Protein AF-A0A8S9MIN4-F1 (afdb_monomer_lite)

InterPro domains:
  IPR011065 Kunitz inhibitor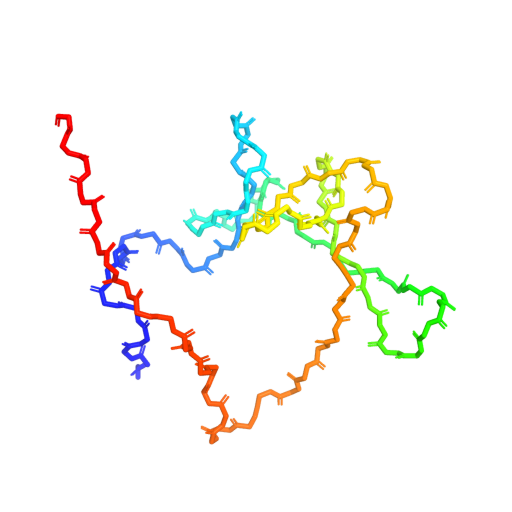 STI-like superfamily [SSF50386] (4-84)

Structure (mmCIF, N/CA/C/O backbone):
data_AF-A0A8S9MIN4-F1
#
_entry.id   AF-A0A8S9MIN4-F1
#
loop_
_atom_site.group_PDB
_atom_site.id
_atom_site.type_symbol
_atom_site.label_atom_id
_atom_site.label_alt_id
_atom_site.label_comp_id
_atom_site.label_asym_id
_atom_site.label_entity_id
_atom_site.label_seq_id
_atom_site.pdbx_PDB_ins_code
_atom_site.Cartn_x
_atom_site.Cartn_y
_atom_site.Cartn_z
_atom_site.occupancy
_atom_site.B_iso_or_equiv
_atom_site.auth_seq_id
_atom_site.auth_comp_id
_atom_site.auth_asym_id
_atom_site.auth_atom_id
_atom_site.pdbx_PDB_model_num
ATOM 1 N N . MET A 1 1 ? 26.255 -8.178 3.622 1.00 41.28 1 MET A N 1
ATOM 2 C CA . MET A 1 1 ? 25.293 -8.061 2.503 1.00 41.28 1 MET A CA 1
ATOM 3 C C . MET A 1 1 ? 24.316 -9.223 2.613 1.00 41.28 1 MET A C 1
ATOM 5 O O . MET A 1 1 ? 24.787 -10.341 2.713 1.00 41.28 1 MET A O 1
ATOM 9 N N . SER A 1 2 ? 23.002 -8.990 2.686 1.00 49.03 2 SER A N 1
ATOM 10 C CA . SER A 1 2 ? 22.013 -10.085 2.722 1.00 49.03 2 SER A CA 1
ATOM 11 C C . SER A 1 2 ? 21.652 -10.511 1.295 1.00 49.03 2 SER A C 1
ATOM 13 O O . SER A 1 2 ? 21.061 -9.712 0.564 1.00 49.03 2 SER A O 1
ATOM 15 N N . ASP A 1 3 ? 21.956 -11.764 0.940 1.00 53.94 3 ASP A N 1
ATOM 16 C CA . ASP A 1 3 ? 21.670 -12.448 -0.342 1.00 53.94 3 ASP A CA 1
ATOM 17 C C . ASP A 1 3 ? 20.171 -12.728 -0.591 1.00 53.94 3 ASP A C 1
ATOM 19 O O . ASP A 1 3 ? 19.794 -13.666 -1.283 1.00 53.94 3 ASP A O 1
ATOM 23 N N . ILE A 1 4 ? 19.273 -11.925 -0.014 1.00 64.62 4 ILE A N 1
ATOM 24 C CA . ILE A 1 4 ? 17.817 -12.165 -0.044 1.00 64.62 4 ILE A CA 1
ATOM 25 C C . ILE A 1 4 ? 17.219 -11.919 -1.447 1.00 64.62 4 ILE A C 1
ATOM 27 O O . ILE A 1 4 ? 16.068 -12.257 -1.696 1.00 64.62 4 ILE A O 1
ATOM 31 N N . TRP A 1 5 ? 17.985 -11.348 -2.384 1.00 69.81 5 TRP A N 1
ATOM 32 C CA . TRP A 1 5 ? 17.473 -10.881 -3.675 1.00 69.81 5 TRP A CA 1
ATOM 33 C C . TRP A 1 5 ? 18.313 -11.386 -4.867 1.00 69.81 5 TRP A C 1
ATOM 35 O O . TRP A 1 5 ? 19.172 -10.650 -5.352 1.00 69.81 5 TRP A O 1
ATOM 45 N N . PRO A 1 6 ? 18.111 -12.634 -5.337 1.00 73.44 6 PRO A N 1
ATOM 46 C CA . PRO A 1 6 ? 18.935 -13.229 -6.396 1.00 73.44 6 PRO A CA 1
ATOM 47 C C . PRO A 1 6 ? 18.555 -12.796 -7.827 1.00 73.44 6 PRO A C 1
ATOM 49 O O . PRO A 1 6 ? 19.302 -13.077 -8.759 1.00 73.44 6 PRO A O 1
ATOM 52 N N . VAL A 1 7 ? 17.409 -12.134 -8.024 1.00 77.75 7 VAL A N 1
ATOM 53 C CA . VAL A 1 7 ? 16.858 -11.737 -9.340 1.00 77.75 7 VAL A CA 1
ATOM 54 C C . VAL A 1 7 ? 16.315 -10.311 -9.293 1.00 77.75 7 VAL A C 1
ATOM 56 O O . VAL A 1 7 ? 16.004 -9.840 -8.208 1.00 77.75 7 VAL A O 1
ATOM 59 N N . CYS A 1 8 ? 16.154 -9.626 -10.432 1.00 81.69 8 CYS A N 1
ATOM 60 C CA . CYS A 1 8 ? 15.669 -8.234 -10.472 1.00 81.69 8 CYS A CA 1
ATOM 61 C C . CYS A 1 8 ? 16.535 -7.280 -9.625 1.00 81.69 8 CYS A C 1
ATOM 63 O O . CYS A 1 8 ? 16.027 -6.371 -8.966 1.00 81.69 8 CYS A O 1
ATOM 65 N N . SER A 1 9 ? 17.846 -7.528 -9.590 1.00 81.00 9 SER A N 1
ATOM 66 C CA . SER A 1 9 ? 18.809 -6.762 -8.795 1.00 81.00 9 SER A CA 1
ATOM 67 C C . SER A 1 9 ? 19.053 -5.358 -9.352 1.00 81.00 9 SER A C 1
ATOM 69 O O . SER A 1 9 ? 19.540 -4.488 -8.631 1.00 81.00 9 SER A O 1
ATOM 71 N N . GLU A 1 10 ? 18.687 -5.128 -10.614 1.00 82.38 10 GLU A N 1
ATOM 72 C CA . GLU A 1 10 ? 18.711 -3.836 -11.290 1.00 82.38 10 GLU A CA 1
ATOM 73 C C . GLU A 1 10 ? 17.635 -2.865 -10.780 1.00 82.38 10 GLU A C 1
ATOM 75 O O . GLU A 1 10 ? 17.769 -1.650 -10.942 1.00 82.38 10 GLU A O 1
ATOM 80 N N . PHE A 1 11 ? 16.584 -3.382 -10.139 1.00 84.81 11 PHE A N 1
ATOM 81 C CA . PHE A 1 11 ? 15.510 -2.578 -9.574 1.00 84.81 11 PHE A CA 1
ATOM 82 C C . PHE A 1 11 ? 15.767 -2.256 -8.104 1.00 84.81 11 PHE A C 1
ATOM 84 O O . PHE A 1 11 ? 16.390 -3.009 -7.353 1.00 84.81 11 PHE A O 1
ATOM 91 N N . SER A 1 12 ? 15.252 -1.109 -7.661 1.00 89.50 12 SER A N 1
ATOM 92 C CA . SER A 1 12 ? 15.282 -0.781 -6.240 1.00 89.50 12 SER A CA 1
ATOM 93 C C . SER A 1 12 ? 14.411 -1.759 -5.440 1.00 89.50 12 SER A C 1
ATOM 95 O O . SER A 1 12 ? 13.465 -2.351 -5.952 1.00 89.50 12 SER A O 1
ATOM 97 N N . LYS A 1 13 ? 14.671 -1.859 -4.136 1.00 88.88 13 LYS A N 1
ATOM 98 C CA . LYS A 1 13 ? 13.846 -2.649 -3.206 1.00 88.88 13 LYS A CA 1
ATOM 99 C C . LYS A 1 13 ? 12.664 -1.855 -2.635 1.00 88.88 13 LYS A C 1
ATOM 101 O O . LYS A 1 13 ? 12.065 -2.269 -1.648 1.00 88.88 13 LYS A O 1
ATOM 106 N N . LEU A 1 14 ? 12.362 -0.687 -3.208 1.00 93.69 14 LEU A N 1
ATOM 107 C CA . LEU A 1 14 ? 11.248 0.152 -2.779 1.00 93.69 14 LEU A CA 1
ATOM 108 C C . LEU A 1 14 ? 9.951 -0.331 -3.419 1.00 93.69 14 LEU A C 1
ATOM 110 O O . LEU A 1 14 ? 9.929 -0.693 -4.599 1.00 93.69 14 LEU A O 1
ATOM 114 N N . TRP A 1 15 ? 8.870 -0.274 -2.647 1.00 95.19 15 TRP A N 1
ATOM 115 C CA . TRP A 1 15 ? 7.528 -0.485 -3.172 1.00 95.19 15 TRP A CA 1
ATOM 116 C C . TRP A 1 15 ? 7.095 0.683 -4.062 1.00 95.19 15 TRP A C 1
ATOM 118 O O . TRP A 1 15 ? 7.491 1.837 -3.858 1.00 95.19 15 TRP A O 1
ATOM 128 N N . ALA A 1 16 ? 6.263 0.380 -5.050 1.00 95.44 16 ALA A N 1
ATOM 129 C CA . ALA A 1 16 ? 5.564 1.360 -5.865 1.00 95.44 16 ALA A CA 1
ATOM 130 C C . ALA A 1 16 ? 4.189 0.841 -6.283 1.00 95.44 16 ALA A C 1
ATOM 132 O O . ALA A 1 16 ? 3.962 -0.364 -6.316 1.00 95.44 16 ALA A O 1
ATOM 133 N N . VAL A 1 17 ? 3.291 1.758 -6.621 1.00 94.50 17 VAL A N 1
ATOM 134 C CA . VAL A 1 17 ? 2.045 1.458 -7.324 1.00 94.50 17 VAL A CA 1
ATOM 135 C C . VAL A 1 17 ? 2.331 1.462 -8.825 1.00 94.50 17 VAL A C 1
ATOM 137 O O . VAL A 1 17 ? 2.896 2.427 -9.347 1.00 94.50 17 VAL A O 1
ATOM 140 N N . ASP A 1 18 ? 1.962 0.385 -9.511 1.00 92.69 18 ASP A N 1
ATOM 141 C CA . ASP A 1 18 ? 1.884 0.368 -10.970 1.00 92.69 18 ASP A CA 1
ATOM 142 C C . ASP A 1 18 ? 0.629 1.129 -11.414 1.00 92.69 18 ASP A C 1
ATOM 144 O O . ASP A 1 18 ? -0.492 0.700 -11.140 1.00 92.69 18 ASP A O 1
ATOM 148 N N . ASP A 1 19 ? 0.815 2.253 -12.106 1.00 87.06 19 ASP A N 1
ATOM 149 C CA . ASP A 1 19 ? -0.279 3.119 -12.558 1.00 87.06 19 ASP A CA 1
ATOM 150 C C . ASP A 1 19 ? -1.249 2.401 -13.519 1.00 87.06 19 ASP A C 1
ATOM 152 O O . ASP A 1 19 ? -2.404 2.807 -13.642 1.00 87.06 19 ASP A O 1
ATOM 156 N N . SER A 1 20 ? -0.803 1.336 -14.200 1.00 88.25 20 SER A N 1
ATOM 157 C CA . SER A 1 20 ? -1.620 0.610 -15.180 1.00 88.25 20 SER A CA 1
ATOM 158 C C . SER A 1 20 ? -2.528 -0.448 -14.550 1.00 88.25 20 SER A C 1
ATOM 160 O O . SER A 1 20 ? -3.690 -0.577 -14.933 1.00 88.25 20 SER A O 1
ATOM 162 N N . SER A 1 21 ? -2.010 -1.196 -13.574 1.00 87.44 21 SER A N 1
ATOM 163 C CA . SER A 1 21 ? -2.706 -2.329 -12.954 1.00 87.44 21 SER A CA 1
ATOM 164 C C . SER A 1 21 ? -3.180 -2.058 -11.528 1.00 87.44 21 SER A C 1
ATOM 166 O O . SER A 1 21 ? -3.926 -2.859 -10.967 1.00 87.44 21 SER A O 1
ATOM 168 N N . SER A 1 22 ? -2.749 -0.945 -10.925 1.00 88.88 22 SER A N 1
ATOM 169 C CA . SER A 1 22 ? -2.908 -0.645 -9.496 1.00 88.88 22 SER A CA 1
ATOM 170 C C . SER A 1 22 ? -2.252 -1.670 -8.557 1.00 88.88 22 SER A C 1
ATOM 172 O O . SER A 1 22 ? -2.510 -1.655 -7.351 1.00 88.88 22 SER A O 1
ATOM 174 N N . ALA A 1 23 ? -1.397 -2.556 -9.076 1.00 91.25 23 ALA A N 1
ATOM 175 C CA . ALA A 1 23 ? -0.660 -3.525 -8.275 1.00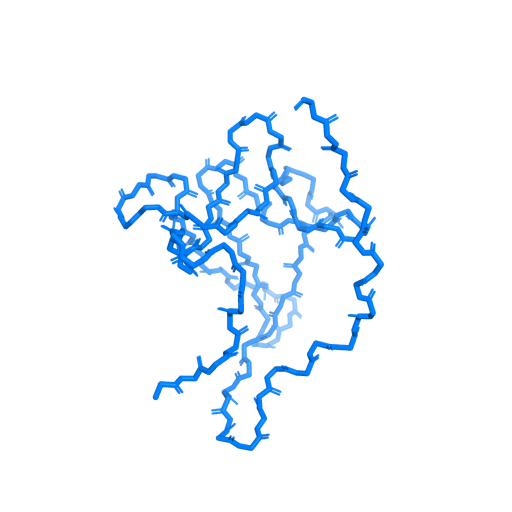 91.25 23 ALA A CA 1
ATOM 176 C C . ALA A 1 23 ? 0.460 -2.854 -7.467 1.00 91.25 23 ALA A C 1
ATOM 178 O O . ALA A 1 23 ? 1.048 -1.856 -7.896 1.00 91.25 23 ALA A O 1
ATOM 179 N N . ILE A 1 24 ? 0.793 -3.430 -6.308 1.00 91.88 24 ILE A N 1
ATOM 180 C CA . ILE A 1 24 ? 1.998 -3.048 -5.566 1.00 91.88 24 ILE A CA 1
ATOM 181 C C . ILE A 1 24 ? 3.186 -3.853 -6.100 1.00 91.88 24 ILE A C 1
ATOM 183 O O . ILE A 1 24 ? 3.211 -5.079 -6.005 1.00 91.88 24 ILE A O 1
ATOM 187 N N . ILE A 1 25 ? 4.177 -3.155 -6.648 1.00 92.44 25 ILE A N 1
ATOM 188 C CA . ILE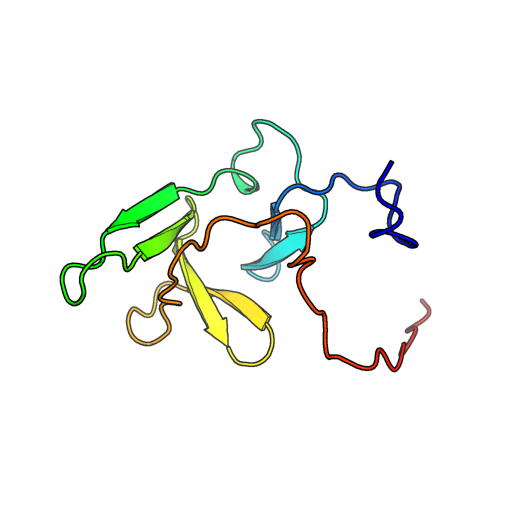 A 1 25 ? 5.368 -3.728 -7.283 1.00 92.44 25 ILE A CA 1
ATOM 189 C C . ILE A 1 25 ? 6.650 -3.335 -6.544 1.00 92.44 25 ILE A C 1
ATOM 191 O O . ILE A 1 25 ? 6.657 -2.456 -5.680 1.00 92.44 25 ILE A O 1
ATOM 195 N N . ILE A 1 26 ? 7.758 -3.972 -6.922 1.00 91.31 26 ILE A N 1
ATOM 196 C CA . ILE A 1 26 ? 9.106 -3.684 -6.422 1.00 91.31 26 ILE A CA 1
ATOM 197 C C . ILE A 1 26 ? 9.909 -3.039 -7.548 1.00 91.31 26 ILE A C 1
ATOM 199 O O . ILE A 1 26 ? 9.818 -3.467 -8.695 1.00 91.31 26 ILE A O 1
ATOM 203 N N . GLY A 1 27 ? 10.669 -1.995 -7.223 1.00 92.06 27 GLY A N 1
ATOM 204 C CA . GLY A 1 27 ? 11.395 -1.185 -8.207 1.00 92.06 27 GLY A CA 1
ATOM 205 C C . GLY A 1 27 ? 11.004 0.287 -8.209 1.00 92.06 27 GLY A C 1
ATOM 206 O O . GLY A 1 27 ? 11.292 1.004 -9.167 1.00 92.06 27 GLY A O 1
ATOM 207 N N . GLY A 1 28 ? 10.366 0.755 -7.135 1.00 93.25 28 GLY A N 1
ATOM 208 C CA . GLY A 1 28 ? 10.009 2.154 -6.957 1.00 93.25 28 GLY A CA 1
ATOM 209 C C . GLY A 1 28 ? 11.207 3.102 -6.988 1.00 93.25 28 GLY A C 1
ATOM 210 O O . GLY A 1 28 ? 12.363 2.712 -6.811 1.00 93.25 28 GLY A O 1
ATOM 211 N N . LYS A 1 29 ? 10.946 4.389 -7.181 1.00 93.88 29 LYS A N 1
ATOM 212 C CA . LYS A 1 29 ? 11.991 5.419 -7.174 1.00 93.88 29 LYS A CA 1
ATOM 213 C C . LYS A 1 29 ? 11.819 6.293 -5.946 1.00 93.88 29 LYS A C 1
ATOM 215 O O . LYS A 1 29 ? 10.716 6.738 -5.631 1.00 93.88 29 LYS A O 1
ATOM 220 N N . GLN A 1 30 ? 12.922 6.575 -5.257 1.00 91.44 30 GLN A N 1
ATOM 221 C CA . GLN A 1 30 ? 12.887 7.452 -4.091 1.00 91.44 30 GLN A CA 1
ATOM 222 C C . GLN A 1 30 ? 12.268 8.806 -4.481 1.00 91.44 30 GLN A C 1
ATOM 224 O O . GLN A 1 30 ? 12.604 9.362 -5.526 1.00 91.44 30 GLN A O 1
ATOM 229 N N . LYS A 1 31 ? 11.362 9.326 -3.643 1.00 90.75 31 LYS A N 1
ATOM 230 C CA . LYS A 1 31 ? 10.602 10.575 -3.860 1.00 90.75 31 LYS A CA 1
ATOM 231 C C . LYS A 1 31 ? 9.588 10.556 -5.016 1.00 90.75 31 LYS A C 1
ATOM 233 O O . LYS A 1 31 ? 8.968 11.587 -5.260 1.00 90.75 31 LYS A O 1
ATOM 238 N N . SER A 1 32 ? 9.386 9.434 -5.712 1.00 93.44 32 SER A N 1
ATOM 239 C CA . SER A 1 32 ? 8.311 9.349 -6.711 1.00 93.44 32 SER A CA 1
ATOM 240 C C . SER A 1 32 ? 6.945 9.229 -6.027 1.00 93.44 32 SER A C 1
ATOM 242 O O . SER A 1 32 ? 6.844 8.496 -5.040 1.00 93.44 32 SER A O 1
ATOM 244 N N . PRO A 1 33 ? 5.894 9.917 -6.520 1.00 93.88 33 PRO A N 1
ATOM 245 C CA . PRO A 1 33 ? 4.572 9.897 -5.889 1.00 93.88 33 PRO A CA 1
ATOM 246 C C . PRO A 1 33 ? 3.988 8.490 -5.727 1.00 93.88 33 PRO A C 1
ATOM 248 O O . PRO A 1 33 ? 3.457 8.164 -4.671 1.00 93.88 33 PRO A O 1
ATOM 251 N N . ASN A 1 34 ? 4.169 7.620 -6.723 1.00 94.88 34 ASN A N 1
ATOM 252 C CA . ASN A 1 34 ? 3.716 6.229 -6.674 1.00 94.88 34 ASN A CA 1
ATOM 253 C C . ASN A 1 34 ? 4.523 5.330 -5.726 1.00 94.88 34 ASN A C 1
ATOM 255 O O . ASN A 1 34 ? 4.102 4.212 -5.456 1.00 94.88 34 ASN A O 1
ATOM 259 N N . SER A 1 35 ? 5.643 5.809 -5.182 1.00 96.19 35 SER A N 1
ATOM 260 C CA . SER A 1 35 ? 6.414 5.138 -4.128 1.00 96.19 35 SER A CA 1
ATOM 261 C C . SER A 1 35 ? 6.136 5.704 -2.731 1.00 96.19 35 SER A C 1
ATOM 263 O O . SER A 1 35 ? 6.796 5.312 -1.767 1.00 96.19 35 SER A O 1
ATOM 265 N N . ALA A 1 36 ? 5.189 6.637 -2.594 1.00 95.81 36 ALA A N 1
ATOM 266 C CA . ALA A 1 36 ? 4.830 7.232 -1.314 1.00 95.81 36 ALA A CA 1
ATOM 267 C C . ALA A 1 36 ? 3.683 6.459 -0.644 1.00 95.81 36 ALA A C 1
ATOM 269 O O . ALA A 1 36 ? 2.535 6.502 -1.087 1.00 95.81 36 ALA A O 1
ATOM 270 N N . PHE A 1 37 ? 4.000 5.806 0.474 1.00 95.69 37 PHE A N 1
ATOM 271 C CA . PHE A 1 37 ? 3.041 5.094 1.317 1.00 95.69 37 PHE A CA 1
ATOM 272 C C . PHE A 1 37 ? 2.891 5.803 2.665 1.00 95.69 37 PHE A C 1
ATOM 274 O O . PHE A 1 37 ? 3.840 6.392 3.187 1.00 95.69 37 PHE A O 1
ATOM 281 N N . LYS A 1 38 ? 1.693 5.739 3.239 1.00 96.12 38 LYS A N 1
ATOM 282 C CA . LYS A 1 38 ? 1.370 6.244 4.575 1.00 96.12 38 LYS A CA 1
ATOM 283 C C . LYS A 1 38 ? 0.818 5.107 5.419 1.00 96.12 38 LYS A C 1
ATOM 285 O O . LYS A 1 38 ? 0.112 4.240 4.914 1.00 96.12 38 LYS A O 1
ATOM 290 N N . ILE A 1 39 ? 1.116 5.142 6.709 1.00 95.62 39 ILE A N 1
ATOM 291 C CA . ILE A 1 39 ? 0.571 4.216 7.701 1.00 95.62 39 ILE A CA 1
ATOM 292 C C . ILE A 1 39 ? -0.479 4.982 8.500 1.00 95.62 39 ILE A C 1
ATOM 294 O O . ILE A 1 39 ? -0.235 6.114 8.921 1.00 95.62 39 ILE A O 1
ATOM 298 N N . GLN A 1 40 ? -1.655 4.390 8.673 1.00 93.56 40 GLN A N 1
ATOM 299 C CA . GLN A 1 40 ? -2.767 4.995 9.398 1.00 93.56 40 GLN A CA 1
ATOM 300 C C . GLN A 1 40 ? -3.331 4.003 10.410 1.00 93.56 40 GLN A C 1
ATOM 302 O O . GLN A 1 40 ? -3.490 2.828 10.089 1.00 93.56 40 GLN A O 1
ATOM 307 N N . ASN A 1 41 ? -3.650 4.482 11.613 1.00 91.75 41 ASN A N 1
ATOM 308 C CA . ASN A 1 41 ? -4.267 3.661 12.656 1.00 91.75 41 ASN A CA 1
ATOM 309 C C . ASN A 1 41 ? -5.638 3.151 12.201 1.00 91.75 41 ASN A C 1
ATOM 311 O O . ASN A 1 41 ? -6.415 3.902 11.602 1.00 91.75 41 ASN A O 1
ATOM 315 N N . VAL A 1 42 ? -5.947 1.902 12.539 1.00 87.88 42 VAL A N 1
ATOM 316 C CA . VAL A 1 42 ? -7.303 1.362 12.444 1.00 87.88 42 VAL A CA 1
ATOM 317 C C . VAL A 1 42 ? -7.937 1.447 13.840 1.00 87.88 42 VAL A C 1
ATOM 319 O O . VAL A 1 42 ? -7.338 0.964 14.794 1.00 87.88 42 VAL A O 1
ATOM 322 N N . PRO A 1 43 ? -9.122 2.067 14.009 1.00 79.88 43 PRO A N 1
ATOM 323 C CA . PRO A 1 43 ? -9.691 2.318 15.342 1.00 79.88 43 PRO A CA 1
ATOM 324 C C . PRO A 1 43 ? -10.164 1.064 16.087 1.00 79.88 43 PRO A C 1
ATOM 326 O O . PRO A 1 43 ? -10.545 1.158 17.249 1.00 79.88 43 PRO A O 1
ATOM 329 N N . VAL A 1 44 ? -10.233 -0.072 15.392 1.00 75.75 44 VAL A N 1
ATOM 330 C CA . VAL A 1 44 ? -10.946 -1.269 15.851 1.00 75.75 44 VAL A CA 1
ATOM 331 C C . VAL A 1 44 ? -10.073 -2.139 16.761 1.00 75.75 44 VAL A C 1
ATOM 333 O O . VAL A 1 44 ? -10.599 -2.763 17.675 1.00 75.75 44 VAL A O 1
ATOM 336 N N . GLU A 1 45 ? -8.751 -2.148 16.557 1.00 77.62 45 GLU A N 1
ATOM 337 C CA . GLU A 1 45 ? -7.815 -2.987 17.314 1.00 77.62 45 GLU A CA 1
ATOM 338 C C . GLU A 1 45 ? -6.503 -2.250 17.618 1.00 77.62 45 GLU A C 1
ATOM 340 O O . GLU A 1 45 ? -5.952 -1.535 16.774 1.00 77.62 45 GLU A O 1
ATOM 345 N N . GLU A 1 46 ? -5.974 -2.442 18.827 1.00 84.31 46 GLU A N 1
ATOM 346 C CA . GLU A 1 46 ? -4.703 -1.849 19.245 1.00 84.31 46 GLU A CA 1
ATOM 347 C C . GLU A 1 46 ? -3.545 -2.359 18.370 1.00 84.31 46 GLU A C 1
ATOM 349 O O . GLU A 1 46 ? -3.503 -3.524 17.981 1.00 84.31 46 GLU A O 1
ATOM 354 N N . HIS A 1 47 ? -2.606 -1.471 18.030 1.00 87.31 47 HIS A N 1
ATOM 355 C CA . HIS A 1 47 ? -1.447 -1.779 17.178 1.00 87.31 47 HIS A CA 1
ATOM 356 C C . HIS A 1 47 ? -1.778 -2.324 15.776 1.00 87.31 47 HIS A C 1
ATOM 358 O O . HIS A 1 47 ? -0.918 -2.932 15.133 1.00 87.31 47 HIS A O 1
ATOM 364 N N . THR A 1 48 ? -2.985 -2.062 15.267 1.00 90.62 48 THR A N 1
ATOM 365 C CA . THR A 1 48 ? -3.362 -2.380 13.886 1.00 90.62 48 THR A CA 1
ATOM 366 C C . THR A 1 48 ? -3.405 -1.141 13.003 1.00 90.62 48 THR A C 1
ATOM 368 O O . THR A 1 48 ? -3.780 -0.036 13.414 1.00 90.62 48 THR A O 1
ATOM 371 N N . TYR A 1 49 ? -2.994 -1.327 11.751 1.00 92.00 49 TYR A N 1
ATOM 372 C CA . TYR A 1 49 ? -2.828 -0.238 10.804 1.00 92.00 49 TYR A CA 1
ATOM 373 C C . TYR A 1 49 ? -3.320 -0.629 9.416 1.00 92.00 49 TYR A C 1
ATOM 375 O O . TYR A 1 49 ? -3.308 -1.798 9.033 1.00 92.00 49 TYR A O 1
ATOM 383 N N . LYS A 1 50 ? -3.679 0.387 8.634 1.00 92.50 50 LYS A N 1
ATOM 384 C CA . LYS A 1 50 ? -3.836 0.291 7.185 1.00 92.50 50 LYS A CA 1
ATOM 385 C C . LYS A 1 50 ? -2.725 1.065 6.493 1.00 92.50 50 LYS A C 1
ATOM 387 O O . LYS A 1 50 ? -2.237 2.078 7.005 1.00 92.50 50 LYS A O 1
ATOM 392 N N . VAL A 1 51 ? -2.351 0.599 5.310 1.00 94.44 51 VAL A N 1
ATOM 393 C CA . VAL A 1 51 ? -1.380 1.275 4.451 1.00 94.44 51 VAL A CA 1
ATOM 394 C C . VAL A 1 51 ? -2.135 1.987 3.334 1.00 94.44 51 VAL A C 1
ATOM 396 O O . VAL A 1 51 ? -2.990 1.392 2.684 1.00 94.44 51 VAL A O 1
ATOM 399 N N . THR A 1 52 ? -1.842 3.263 3.104 1.00 94.88 52 THR A N 1
ATOM 400 C CA . THR A 1 52 ? -2.488 4.073 2.064 1.00 94.88 52 THR A CA 1
ATOM 401 C C . THR A 1 52 ? -1.466 4.701 1.128 1.00 94.88 52 THR A C 1
ATOM 403 O O . THR A 1 52 ? -0.303 4.895 1.479 1.00 94.88 52 THR A O 1
ATOM 406 N N . THR A 1 53 ? -1.907 5.016 -0.083 1.00 94.31 53 THR A N 1
ATOM 407 C CA . THR A 1 53 ? -1.148 5.732 -1.113 1.00 94.31 53 THR A CA 1
ATOM 408 C C . THR A 1 53 ? -1.960 6.943 -1.576 1.00 94.31 53 THR A C 1
ATOM 410 O O . THR A 1 53 ? -3.088 7.157 -1.127 1.00 94.31 53 THR A O 1
ATOM 413 N N . SER A 1 54 ? -1.423 7.754 -2.489 1.00 92.25 54 SER A N 1
ATOM 414 C CA . SER A 1 54 ? -2.218 8.796 -3.160 1.00 92.25 54 SER A CA 1
ATOM 415 C C . SER A 1 54 ? -3.316 8.242 -4.074 1.00 92.25 54 SER A C 1
ATOM 417 O O . SER A 1 54 ? -4.202 8.994 -4.464 1.00 92.25 54 SER A O 1
ATOM 419 N N . TYR A 1 55 ? -3.255 6.954 -4.418 1.00 90.44 55 TYR A N 1
ATOM 420 C CA . TYR A 1 55 ? -4.164 6.290 -5.352 1.00 90.44 55 TYR A CA 1
ATOM 421 C C . TYR A 1 55 ? -5.311 5.558 -4.639 1.00 90.44 55 TYR A C 1
ATOM 423 O O . TYR A 1 55 ? -6.281 5.178 -5.285 1.00 90.44 55 TYR A O 1
ATOM 431 N N . GLY A 1 56 ? -5.199 5.342 -3.323 1.00 91.56 56 GLY A N 1
ATOM 432 C CA . GLY A 1 56 ? -6.191 4.624 -2.523 1.00 91.56 56 GLY A CA 1
ATOM 433 C C . GLY A 1 56 ? -5.566 3.838 -1.371 1.00 91.56 56 GLY A C 1
ATOM 434 O O . GLY A 1 56 ? -4.414 4.060 -0.983 1.00 91.56 56 GLY A O 1
ATOM 435 N N . THR A 1 57 ? -6.329 2.905 -0.808 1.00 93.12 57 THR A N 1
ATOM 436 C CA . THR A 1 57 ? -5.872 2.054 0.300 1.00 93.12 57 THR A CA 1
ATOM 437 C C . THR A 1 57 ? -5.245 0.778 -0.249 1.00 93.12 57 THR A C 1
ATOM 439 O O . THR A 1 57 ? -5.727 0.229 -1.235 1.00 93.12 57 THR A O 1
ATOM 442 N N . VAL A 1 58 ? -4.170 0.287 0.367 1.00 90.19 58 VAL A N 1
ATOM 443 C CA . VAL A 1 58 ? -3.634 -1.037 0.037 1.00 90.19 58 VAL A CA 1
ATOM 444 C C . VAL A 1 58 ? -4.616 -2.081 0.554 1.00 90.19 58 VAL A C 1
ATOM 446 O O . VAL A 1 58 ? -4.869 -2.192 1.755 1.00 90.19 58 VAL A O 1
ATOM 449 N N . GLY A 1 59 ? -5.186 -2.828 -0.375 1.00 86.75 59 GLY A N 1
ATOM 450 C CA . GLY A 1 59 ? -6.052 -3.955 -0.110 1.00 86.75 59 GLY A CA 1
ATOM 451 C C . GLY A 1 59 ? -5.450 -5.255 -0.601 1.00 86.75 59 GLY A C 1
ATOM 452 O O . GLY A 1 59 ? -4.371 -5.296 -1.199 1.00 86.75 59 GLY A O 1
ATOM 453 N N . THR A 1 60 ? -6.185 -6.331 -0.372 1.00 78.12 60 THR A N 1
ATOM 454 C CA . THR A 1 60 ? -5.854 -7.646 -0.909 1.00 78.12 60 THR A CA 1
ATOM 455 C C . THR A 1 60 ? -6.965 -8.139 -1.814 1.00 78.12 60 THR A C 1
ATOM 457 O O . THR A 1 60 ? -8.137 -8.178 -1.449 1.00 78.12 60 THR A O 1
ATOM 460 N N . THR A 1 61 ? -6.579 -8.572 -3.012 1.00 65.12 61 THR A N 1
ATOM 461 C CA . THR A 1 61 ? -7.330 -9.613 -3.715 1.00 65.12 61 THR A CA 1
ATOM 462 C C . THR A 1 61 ? -6.412 -10.822 -3.734 1.00 65.12 61 THR A C 1
ATOM 464 O O . THR A 1 61 ? -5.361 -10.743 -4.370 1.00 65.12 61 THR A O 1
ATOM 467 N N . PRO A 1 62 ? -6.712 -11.904 -2.993 1.00 59.72 62 PRO A N 1
ATOM 468 C CA . PRO A 1 62 ? -5.807 -13.041 -2.914 1.00 59.72 62 PRO A CA 1
ATOM 469 C C . PRO A 1 62 ? -5.441 -13.521 -4.327 1.00 59.72 62 PRO A C 1
ATOM 471 O O . PRO A 1 62 ? -6.353 -13.750 -5.125 1.00 59.72 62 PRO A O 1
ATOM 474 N N . PRO A 1 63 ? -4.147 -13.649 -4.674 1.00 66.25 63 PRO A N 1
ATOM 475 C CA . PRO A 1 63 ? -2.968 -13.629 -3.797 1.00 66.25 63 PRO A CA 1
ATOM 476 C C . PRO A 1 63 ? -2.124 -12.328 -3.799 1.00 66.25 63 PRO A C 1
ATOM 478 O O . PRO A 1 63 ? -1.014 -12.351 -3.276 1.00 66.25 63 PRO A O 1
ATOM 481 N N . GLN A 1 64 ? -2.578 -11.209 -4.381 1.00 79.56 64 GLN A N 1
ATOM 482 C CA . GLN A 1 64 ? -1.725 -10.034 -4.642 1.00 79.56 64 GLN A CA 1
ATOM 483 C C . GLN A 1 64 ? -2.224 -8.740 -3.961 1.00 79.56 64 GLN A C 1
ATOM 485 O O . GLN A 1 64 ? -3.420 -8.432 -4.014 1.00 79.56 64 GLN A O 1
ATOM 490 N N . PRO A 1 65 ? -1.327 -7.956 -3.328 1.00 80.62 65 PRO A N 1
ATOM 491 C CA . PRO A 1 65 ? -1.665 -6.635 -2.814 1.00 80.62 65 PRO A CA 1
ATOM 492 C C . PRO A 1 65 ? -1.878 -5.637 -3.960 1.00 80.62 65 PRO A C 1
ATOM 494 O O . PRO A 1 65 ? 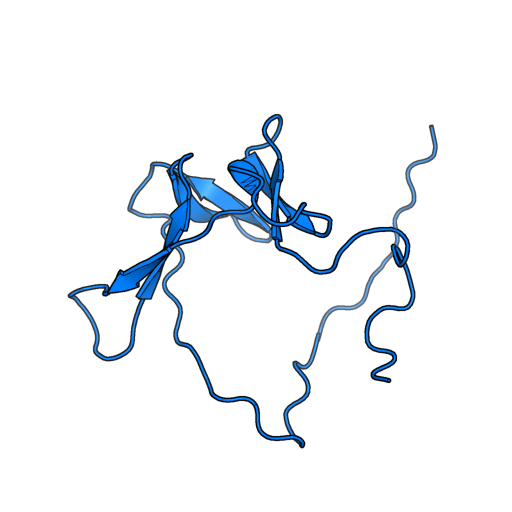-1.084 -5.560 -4.900 1.00 80.62 65 PRO A O 1
ATOM 497 N N . LEU A 1 66 ? -2.946 -4.849 -3.858 1.00 88.38 66 LEU A N 1
ATOM 498 C CA . LEU A 1 66 ? -3.328 -3.846 -4.854 1.00 88.38 66 LEU A CA 1
ATOM 499 C C . LEU A 1 66 ? -3.948 -2.620 -4.193 1.00 88.38 66 LEU A C 1
ATOM 501 O O . LEU A 1 66 ? -4.371 -2.669 -3.039 1.00 88.38 66 LEU A O 1
ATOM 505 N N . VAL A 1 67 ? -4.027 -1.518 -4.926 1.00 83.75 67 VAL A N 1
ATOM 506 C CA . VAL A 1 67 ? -4.748 -0.327 -4.477 1.00 83.75 67 VAL A CA 1
ATOM 507 C C . VAL A 1 67 ? -6.250 -0.505 -4.702 1.00 83.75 67 VAL A C 1
ATOM 509 O O . VAL A 1 67 ? -6.693 -0.807 -5.806 1.00 83.75 67 VAL A O 1
ATOM 512 N N . THR A 1 68 ? -7.040 -0.301 -3.649 1.00 84.81 68 THR A N 1
ATOM 513 C CA . THR A 1 68 ? -8.500 -0.407 -3.651 1.00 84.81 68 THR A CA 1
ATOM 514 C C . THR A 1 68 ? -9.152 0.814 -2.999 1.00 84.81 68 THR A C 1
ATOM 516 O O . THR A 1 68 ? -8.608 1.416 -2.069 1.00 84.81 68 THR A O 1
ATOM 519 N N . ASN A 1 69 ? -10.354 1.145 -3.474 1.00 85.25 69 ASN A N 1
ATOM 520 C CA . ASN A 1 69 ? -11.267 2.102 -2.838 1.00 85.25 69 ASN A CA 1
ATOM 521 C C . ASN A 1 69 ? -12.405 1.404 -2.069 1.00 85.25 69 ASN A C 1
ATOM 523 O O . ASN A 1 69 ? -13.209 2.066 -1.424 1.00 85.25 69 ASN A O 1
ATOM 527 N N . ASP A 1 70 ? -12.483 0.075 -2.147 1.00 85.00 70 ASP A N 1
ATOM 528 C CA . ASP A 1 70 ? -13.432 -0.747 -1.398 1.00 85.00 70 ASP A CA 1
ATOM 529 C C . ASP A 1 70 ? -12.896 -0.988 0.018 1.00 85.00 70 ASP A C 1
ATOM 531 O O . ASP A 1 70 ? -11.916 -1.718 0.202 1.00 85.00 70 ASP A O 1
ATOM 535 N N . GLU A 1 71 ? -13.533 -0.370 1.015 1.00 85.38 71 GLU A N 1
ATOM 536 C CA . GLU A 1 71 ? -13.104 -0.448 2.414 1.00 85.38 71 GLU A CA 1
ATOM 537 C C . GLU A 1 71 ? -13.117 -1.882 2.959 1.00 85.38 71 GLU A C 1
ATOM 539 O O . GLU A 1 71 ? -12.262 -2.222 3.779 1.00 85.38 71 GLU A O 1
ATOM 544 N N . SER A 1 72 ? -14.008 -2.746 2.45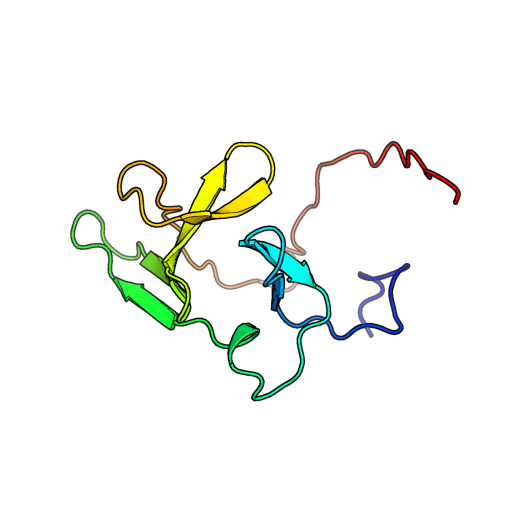5 1.00 85.38 72 SER A N 1
ATOM 545 C CA . SER A 1 72 ? -14.118 -4.146 2.892 1.00 85.38 72 SER A CA 1
ATOM 546 C C . SER A 1 72 ? -12.916 -5.007 2.493 1.00 85.38 72 SER A C 1
ATOM 548 O O . SER A 1 72 ? -12.695 -6.072 3.065 1.00 85.38 72 SER A O 1
ATOM 550 N N . LYS A 1 73 ? -12.113 -4.532 1.533 1.00 85.25 73 LYS A N 1
ATOM 551 C CA . LYS A 1 73 ? -10.910 -5.209 1.028 1.00 85.25 73 LYS A CA 1
ATOM 552 C C . LYS A 1 73 ? -9.619 -4.637 1.603 1.00 85.25 73 LYS A C 1
ATOM 554 O O . LYS A 1 73 ? -8.538 -4.982 1.126 1.00 85.25 73 LYS A O 1
ATOM 559 N N . THR A 1 74 ? -9.717 -3.743 2.587 1.00 88.38 74 THR A N 1
ATOM 560 C CA . THR A 1 74 ? -8.555 -3.129 3.237 1.00 88.38 74 THR A CA 1
ATOM 561 C C . THR A 1 74 ? -7.678 -4.197 3.878 1.00 88.38 74 THR A C 1
ATOM 563 O O . THR A 1 74 ? -8.150 -5.002 4.679 1.00 88.38 74 THR A O 1
ATOM 566 N N . LEU A 1 75 ? -6.381 -4.169 3.569 1.00 87.75 75 LEU A N 1
ATOM 567 C CA . LEU A 1 75 ? -5.413 -5.006 4.258 1.00 87.75 75 LEU A CA 1
ATOM 568 C C . LEU A 1 75 ? -5.067 -4.364 5.605 1.00 87.75 75 LEU A C 1
ATOM 570 O O . LEU A 1 75 ? -4.443 -3.300 5.654 1.00 87.75 75 LEU A O 1
ATOM 574 N N . VAL A 1 76 ? -5.463 -5.026 6.689 1.00 89.50 76 VAL A N 1
ATOM 575 C CA . VAL A 1 76 ? -5.088 -4.649 8.056 1.00 89.50 76 VAL A CA 1
ATOM 576 C C . VAL A 1 76 ? -3.809 -5.390 8.437 1.00 89.50 76 VAL A C 1
ATOM 578 O O . VAL A 1 76 ? -3.715 -6.605 8.265 1.00 89.50 76 VAL A O 1
ATOM 581 N N . VAL A 1 77 ? -2.809 -4.656 8.926 1.00 88.19 77 VAL A N 1
ATOM 582 C CA . VAL A 1 77 ? -1.483 -5.194 9.263 1.00 88.19 77 VAL A CA 1
ATOM 583 C C . VAL A 1 77 ? -1.046 -4.793 10.667 1.00 88.19 77 VAL A C 1
ATOM 585 O O . VAL A 1 77 ? -1.465 -3.765 11.201 1.00 88.19 77 VAL A O 1
ATOM 588 N N . GLN A 1 78 ? -0.136 -5.587 11.227 1.00 90.94 78 GLN A N 1
ATOM 589 C CA . GLN A 1 78 ? 0.644 -5.259 12.418 1.00 90.94 78 GLN A CA 1
ATOM 590 C C . GLN A 1 78 ? 2.130 -5.238 12.045 1.00 90.94 78 GLN A C 1
ATOM 592 O O . GLN A 1 78 ? 2.584 -6.045 11.230 1.00 90.94 78 GLN A O 1
ATOM 597 N N . PHE A 1 79 ? 2.899 -4.321 12.632 1.00 88.12 79 PHE A N 1
ATOM 598 C CA . PHE A 1 79 ? 4.340 -4.227 12.392 1.00 88.12 79 PHE A CA 1
ATOM 599 C C . PHE A 1 79 ? 5.100 -4.909 13.525 1.00 88.12 79 PHE A C 1
ATOM 601 O O . PHE A 1 79 ? 5.135 -4.416 14.649 1.00 88.12 79 PHE A O 1
ATOM 608 N N . VAL A 1 80 ? 5.728 -6.040 13.214 1.00 86.50 80 VAL A N 1
ATOM 609 C CA . VAL A 1 80 ? 6.566 -6.783 14.158 1.00 86.50 80 VAL A CA 1
ATOM 610 C C . VAL A 1 80 ? 8.017 -6.355 13.971 1.00 86.50 80 VAL A C 1
ATOM 612 O O . VAL A 1 80 ? 8.516 -6.285 12.846 1.00 86.50 80 VAL A O 1
ATOM 615 N N . LYS A 1 81 ? 8.710 -6.061 15.074 1.00 85.31 81 LYS A N 1
ATOM 616 C CA . LYS A 1 81 ? 10.150 -5.796 15.042 1.00 85.31 81 LYS A CA 1
ATOM 617 C C . LYS A 1 81 ? 10.870 -7.067 14.583 1.00 85.31 81 LYS A C 1
ATOM 619 O O . LYS A 1 81 ? 10.691 -8.121 15.180 1.00 85.31 81 LYS A O 1
ATOM 624 N N . ALA A 1 82 ? 11.673 -6.965 13.529 1.00 78.12 82 ALA A N 1
ATOM 625 C CA . ALA A 1 82 ? 12.525 -8.073 13.120 1.00 78.12 82 ALA A CA 1
ATOM 626 C C . ALA A 1 82 ? 13.662 -8.244 14.139 1.00 78.12 82 ALA A C 1
ATOM 628 O O . ALA A 1 82 ? 14.424 -7.303 14.369 1.00 78.12 82 ALA A O 1
ATOM 629 N N . ASP A 1 83 ? 13.780 -9.433 14.723 1.00 77.00 83 ASP A N 1
ATOM 630 C CA . ASP A 1 83 ? 15.008 -9.880 15.383 1.00 77.00 83 ASP A CA 1
ATOM 631 C C . ASP A 1 83 ? 15.913 -10.540 14.331 1.00 77.00 83 ASP A C 1
ATOM 633 O O . ASP A 1 83 ? 15.409 -11.120 13.368 1.00 77.00 83 ASP A O 1
ATOM 637 N N . ASP A 1 84 ? 17.241 -10.490 14.493 1.00 58.00 84 ASP A N 1
ATOM 638 C CA . ASP A 1 84 ? 18.209 -11.027 13.508 1.00 58.00 84 ASP A CA 1
ATOM 639 C C . ASP A 1 84 ? 17.967 -12.510 13.137 1.00 58.00 84 ASP A C 1
ATOM 641 O O . ASP A 1 84 ? 18.357 -12.960 12.057 1.00 58.00 84 ASP A O 1
ATOM 645 N N . ALA A 1 85 ? 17.292 -13.273 14.006 1.00 57.16 85 ALA A N 1
ATOM 646 C CA . ALA A 1 85 ? 16.914 -14.669 13.774 1.00 57.16 85 ALA A CA 1
ATOM 647 C C . ALA A 1 85 ? 15.649 -14.838 12.907 1.00 57.16 85 ALA A C 1
ATOM 649 O O . ALA A 1 85 ? 15.492 -15.859 12.237 1.00 57.16 85 ALA A O 1
ATOM 650 N N . THR A 1 86 ? 14.767 -13.839 12.869 1.00 48.91 86 THR A N 1
ATOM 651 C CA . THR A 1 86 ? 13.504 -13.872 12.122 1.00 48.91 86 THR A CA 1
ATOM 652 C C . THR A 1 86 ? 13.696 -13.177 10.778 1.00 48.91 86 THR A C 1
ATOM 654 O O . THR A 1 86 ? 13.112 -12.132 10.487 1.00 48.91 86 THR A O 1
ATOM 657 N N . LYS A 1 87 ? 14.527 -13.766 9.909 1.00 49.22 87 LYS A N 1
ATOM 658 C CA . LYS A 1 87 ? 14.415 -13.479 8.473 1.00 49.22 87 LYS A CA 1
ATOM 659 C C . LYS A 1 87 ? 13.000 -13.868 8.044 1.00 49.22 87 LYS A C 1
ATOM 661 O O . LYS A 1 87 ? 12.564 -14.984 8.322 1.00 49.22 87 LYS A O 1
ATOM 666 N N . ALA A 1 88 ? 12.295 -12.947 7.384 1.00 48.19 88 ALA A N 1
ATOM 667 C CA . ALA A 1 88 ? 10.986 -13.204 6.792 1.00 48.19 88 ALA A CA 1
ATOM 668 C C . ALA A 1 88 ? 11.024 -14.543 6.039 1.00 48.19 88 ALA A C 1
ATOM 670 O O . ALA A 1 88 ? 11.775 -14.703 5.076 1.00 48.19 88 ALA A O 1
ATOM 671 N N . THR A 1 89 ? 10.285 -15.532 6.539 1.00 38.62 89 THR A N 1
ATOM 672 C CA . THR A 1 89 ? 10.232 -16.850 5.914 1.00 38.62 89 THR A CA 1
ATOM 673 C C . T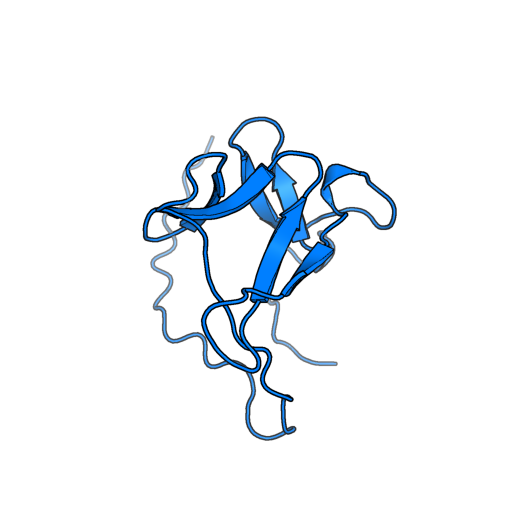HR A 1 89 ? 9.276 -16.750 4.736 1.00 38.62 89 THR A C 1
ATOM 675 O O . THR A 1 89 ? 8.060 -16.742 4.911 1.00 38.62 89 THR A O 1
ATOM 678 N N . THR A 1 90 ? 9.816 -16.645 3.526 1.00 43.62 90 THR A N 1
ATOM 679 C CA . THR A 1 90 ? 9.036 -16.834 2.303 1.00 43.62 90 THR A CA 1
ATOM 680 C C . THR A 1 90 ? 8.748 -18.329 2.165 1.00 43.62 90 THR A C 1
ATOM 682 O O . THR A 1 90 ? 9.561 -19.070 1.620 1.00 43.62 90 THR A O 1
ATOM 685 N N . VAL A 1 91 ? 7.620 -18.805 2.698 1.00 43.84 91 VAL A N 1
ATOM 686 C CA . VAL A 1 91 ? 7.122 -20.155 2.390 1.00 43.84 91 VAL A CA 1
ATOM 687 C C . VAL A 1 91 ? 6.277 -20.035 1.126 1.00 43.84 91 VAL A C 1
ATOM 689 O O . VAL A 1 91 ? 5.093 -19.718 1.176 1.00 43.84 91 VAL A O 1
ATOM 692 N N . GLY A 1 92 ? 6.915 -20.191 -0.026 1.00 40.59 92 GLY A N 1
ATOM 693 C CA . GLY A 1 92 ? 6.242 -20.172 -1.317 1.00 40.59 92 GLY A CA 1
ATOM 694 C C . GLY A 1 92 ? 7.169 -20.720 -2.386 1.00 40.59 92 GLY A C 1
ATOM 695 O O . GLY A 1 92 ? 8.136 -20.063 -2.766 1.00 40.59 92 GLY A O 1
ATOM 696 N N . GLU A 1 93 ? 6.895 -21.939 -2.844 1.00 42.81 93 GLU A N 1
ATOM 697 C CA . GLU A 1 93 ? 7.560 -22.519 -4.006 1.00 42.81 93 GLU A CA 1
ATOM 698 C C . GLU A 1 93 ? 7.276 -21.645 -5.234 1.00 42.81 93 GLU A C 1
ATOM 700 O O . GLU A 1 93 ? 6.131 -21.452 -5.642 1.00 42.81 93 GLU A O 1
ATOM 705 N N . SER A 1 94 ? 8.332 -21.097 -5.831 1.00 40.81 94 SER A N 1
ATOM 706 C CA . SER A 1 94 ? 8.246 -20.422 -7.121 1.00 40.81 94 SER A CA 1
ATOM 707 C C . SER A 1 94 ? 8.316 -21.466 -8.235 1.00 40.81 94 SER A C 1
ATOM 709 O O . SER A 1 94 ? 9.398 -21.895 -8.636 1.00 40.81 94 SER A O 1
ATOM 711 N N . HIS A 1 95 ? 7.161 -21.871 -8.766 1.00 35.38 95 HIS A N 1
ATOM 712 C CA . HIS A 1 95 ? 7.098 -22.402 -10.127 1.00 35.38 95 HIS A CA 1
ATOM 713 C C . HIS A 1 95 ? 7.123 -21.212 -11.095 1.00 35.38 95 HIS A C 1
ATOM 715 O O . HIS A 1 95 ? 6.100 -20.607 -11.414 1.00 35.38 95 HIS A O 1
ATOM 721 N N . MET A 1 96 ? 8.330 -20.855 -11.534 1.00 35.25 96 MET A N 1
ATOM 722 C CA . MET A 1 96 ? 8.584 -19.830 -12.545 1.00 35.25 96 MET A CA 1
ATOM 723 C C . MET A 1 96 ? 7.928 -20.226 -13.878 1.00 35.25 96 MET A C 1
ATOM 725 O O . MET A 1 96 ? 8.464 -21.050 -14.616 1.00 35.25 96 MET A O 1
ATOM 729 N N . ALA A 1 97 ? 6.797 -19.616 -14.234 1.00 32.22 97 ALA A N 1
ATOM 730 C CA . ALA A 1 97 ? 6.302 -19.631 -15.608 1.00 32.22 97 ALA A CA 1
ATOM 731 C C . ALA A 1 97 ? 6.820 -18.381 -16.333 1.00 32.22 97 ALA A C 1
ATOM 733 O O . ALA A 1 97 ? 6.207 -17.315 -16.293 1.00 32.22 97 ALA A O 1
ATOM 734 N N . GLN A 1 98 ? 7.974 -18.505 -16.993 1.00 31.45 98 GLN A N 1
ATOM 735 C CA . GLN A 1 98 ? 8.453 -17.482 -17.921 1.00 31.45 98 GLN A CA 1
ATOM 736 C C . GLN A 1 98 ? 7.511 -17.422 -19.135 1.00 31.45 98 GLN A C 1
ATOM 738 O O . GLN A 1 98 ? 7.474 -18.354 -19.937 1.00 31.45 98 GLN A O 1
ATOM 743 N N . ARG A 1 99 ? 6.766 -16.324 -19.309 1.00 33.47 99 ARG A N 1
ATOM 744 C CA . ARG A 1 99 ? 6.196 -15.976 -20.620 1.00 33.47 99 ARG A CA 1
ATOM 745 C C . ARG A 1 99 ? 7.212 -15.124 -21.375 1.00 33.47 99 ARG A C 1
ATOM 747 O O . ARG A 1 99 ? 7.446 -13.976 -21.015 1.00 33.47 99 ARG A O 1
ATOM 754 N N . LYS A 1 100 ? 7.816 -15.725 -22.402 1.00 31.56 100 LYS A N 1
ATOM 755 C CA . LYS A 1 100 ? 8.556 -15.024 -23.458 1.00 31.56 100 LYS A CA 1
ATOM 756 C C . LYS A 1 100 ? 7.584 -14.160 -24.267 1.00 31.56 100 LYS A C 1
ATOM 758 O O . LYS A 1 100 ? 6.530 -14.663 -24.657 1.00 31.56 100 LYS A O 1
ATOM 763 N N . TYR A 1 101 ? 7.978 -12.923 -24.544 1.00 33.50 101 TYR A N 1
ATOM 764 C CA . TYR A 1 101 ? 7.642 -12.232 -25.788 1.00 33.50 101 TYR A CA 1
ATOM 765 C C . TYR A 1 101 ? 8.928 -12.099 -26.598 1.00 33.50 101 TYR A C 1
ATOM 767 O O . TYR A 1 101 ? 9.980 -11.865 -25.959 1.00 33.50 101 TYR A O 1
#

pLDDT: mean 77.72, std 19.79, range [31.45, 96.19]

Sequence (101 aa):
MSDIWPVCSEFSKLWAVDDSSSAIIIGGKQKSPNSAFKIQNVPVEEHTYKVTTSYGTVGTTPPQPLVTNDESKTLVVQFVKADDATKATTVGESHMAQRKY

Radius of gyration: 15.44 Å; chains: 1; bounding box: 39×33×45 Å

Organism: Brassica cretica (NCBI:txid69181)

Secondary structure (DSSP, 8-state):
------S-TTS-S-EEE-TTT-BEEE---TT-GGG--EEEE-TTSTT-EEEEETTEEEEEETTEEEEES-GGGB-EE--PPPPTT----------------

Foldseek 3Di:
DDPPDVPPPVAAQAWFQDPPFQFIDTRDDPPDQRRDKDWADDPPDPQKTWIAGPQATFFDDPPTTGHDNPPVRTDIDHDDDDDPVCDPDPPDDDPDDDDDD